Protein AF-A0A9E5Q605-F1 (afdb_monomer)

Structure (mmCIF, N/CA/C/O backbone):
data_AF-A0A9E5Q605-F1
#
_entry.id   AF-A0A9E5Q605-F1
#
loop_
_atom_site.group_PDB
_atom_site.id
_atom_site.type_symbol
_atom_site.label_atom_id
_atom_site.label_alt_id
_atom_site.label_comp_id
_atom_site.label_asym_id
_atom_site.label_entity_id
_atom_site.label_seq_id
_atom_site.pdbx_PDB_ins_code
_atom_site.Cartn_x
_atom_site.Cartn_y
_atom_site.Cartn_z
_atom_site.occupancy
_atom_site.B_iso_or_equiv
_atom_site.auth_seq_id
_atom_site.auth_comp_id
_atom_site.auth_asym_id
_atom_site.auth_atom_id
_atom_site.pdbx_PDB_model_num
ATOM 1 N N . MET A 1 1 ? 0.601 -4.428 -0.845 1.00 97.69 1 MET A N 1
ATOM 2 C CA . MET A 1 1 ? 0.014 -4.972 0.403 1.00 97.69 1 MET A CA 1
ATOM 3 C C . MET A 1 1 ? 1.108 -5.326 1.393 1.00 97.69 1 MET A C 1
ATOM 5 O O . MET A 1 1 ? 1.866 -6.261 1.148 1.00 97.69 1 MET A O 1
ATOM 9 N N . GLY A 1 2 ? 1.199 -4.576 2.492 1.00 96.62 2 GLY A N 1
ATOM 10 C CA . GLY A 1 2 ? 2.253 -4.755 3.494 1.00 96.62 2 GLY A CA 1
ATOM 11 C C . GLY A 1 2 ? 3.667 -4.581 2.923 1.00 96.62 2 GLY A C 1
ATOM 12 O O . GLY A 1 2 ? 3.882 -3.827 1.977 1.00 96.62 2 GLY A O 1
ATOM 13 N N . ASN A 1 3 ? 4.639 -5.315 3.475 1.00 97.69 3 ASN A N 1
ATOM 14 C CA . ASN A 1 3 ? 6.008 -5.334 2.955 1.00 97.69 3 ASN A CA 1
ATOM 15 C C . ASN A 1 3 ? 6.071 -6.134 1.642 1.00 97.69 3 ASN A C 1
ATOM 17 O O . ASN A 1 3 ? 6.036 -7.365 1.653 1.00 97.69 3 ASN A O 1
ATOM 21 N N . SER A 1 4 ? 6.095 -5.428 0.514 1.00 97.31 4 SER A N 1
ATOM 22 C CA . SER A 1 4 ? 5.897 -6.000 -0.819 1.00 97.31 4 SER A CA 1
ATOM 23 C C . SER A 1 4 ? 6.614 -5.166 -1.892 1.00 97.31 4 SER A C 1
ATOM 25 O O . SER A 1 4 ? 7.612 -4.510 -1.602 1.00 97.31 4 SER A O 1
ATOM 27 N N . THR A 1 5 ? 6.123 -5.212 -3.135 1.00 96.94 5 THR A N 1
ATOM 28 C CA . THR A 1 5 ? 6.673 -4.480 -4.292 1.00 96.94 5 THR A CA 1
ATOM 29 C C . THR A 1 5 ? 8.109 -4.904 -4.624 1.00 96.94 5 THR A C 1
ATOM 31 O O . THR A 1 5 ? 8.938 -4.109 -5.059 1.00 96.94 5 THR A O 1
ATOM 34 N N . GLY A 1 6 ? 8.417 -6.186 -4.405 1.00 95.94 6 GLY A N 1
ATOM 35 C CA . GLY A 1 6 ? 9.629 -6.798 -4.949 1.00 95.94 6 GLY A CA 1
ATOM 36 C C . GLY A 1 6 ? 9.559 -6.880 -6.475 1.00 95.94 6 GLY A C 1
ATOM 37 O O . GLY A 1 6 ? 8.477 -6.751 -7.032 1.00 95.94 6 GLY A O 1
ATOM 38 N N . ASN A 1 7 ? 10.705 -7.112 -7.116 1.00 96.44 7 ASN A N 1
ATOM 39 C CA . ASN A 1 7 ? 10.893 -7.293 -8.563 1.00 96.44 7 ASN A CA 1
ATOM 40 C C . ASN A 1 7 ? 10.399 -6.175 -9.509 1.00 96.44 7 ASN A C 1
ATOM 42 O O . ASN A 1 7 ? 10.185 -6.404 -10.701 1.00 96.44 7 ASN A O 1
ATOM 46 N N . LEU A 1 8 ? 10.211 -4.956 -8.993 1.00 97.50 8 LEU A N 1
ATOM 47 C CA . LEU A 1 8 ? 9.764 -3.822 -9.805 1.00 97.50 8 LEU A CA 1
ATOM 48 C C . LEU A 1 8 ? 10.733 -3.510 -10.958 1.00 97.50 8 LEU A C 1
ATOM 50 O O . LEU A 1 8 ? 10.283 -3.178 -12.053 1.00 97.50 8 LEU A O 1
ATOM 54 N N . ASP A 1 9 ? 12.037 -3.654 -10.727 1.00 96.25 9 ASP A N 1
ATOM 55 C CA . ASP A 1 9 ? 13.072 -3.333 -11.713 1.00 96.25 9 ASP A CA 1
ATOM 56 C C . ASP A 1 9 ? 12.997 -4.265 -12.935 1.00 96.25 9 ASP A C 1
ATOM 58 O O . ASP A 1 9 ? 13.125 -3.811 -14.069 1.00 96.25 9 ASP A O 1
ATOM 62 N N . GLU A 1 10 ? 12.679 -5.546 -12.739 1.00 96.88 10 GLU A N 1
ATOM 63 C CA . GLU A 1 10 ? 12.494 -6.513 -13.823 1.00 96.88 10 GLU A CA 1
ATOM 64 C C . GLU A 1 10 ? 11.273 -6.176 -14.693 1.00 96.88 10 GLU A C 1
ATOM 66 O O . GLU A 1 10 ? 11.301 -6.349 -15.914 1.00 96.88 10 GLU A O 1
ATOM 71 N N . TYR A 1 11 ? 10.194 -5.657 -14.097 1.00 97.00 11 TYR A N 1
ATOM 72 C CA . TYR A 1 11 ? 9.054 -5.157 -14.871 1.00 97.00 11 TYR A CA 1
ATOM 73 C C . TYR A 1 11 ? 9.403 -3.885 -15.645 1.00 97.00 11 TYR A C 1
ATOM 75 O O . TYR A 1 11 ? 8.985 -3.753 -16.797 1.00 97.00 11 TYR A O 1
ATOM 83 N N . MET A 1 12 ? 10.170 -2.968 -15.049 1.00 96.88 12 MET A N 1
ATOM 84 C CA . MET A 1 12 ? 10.650 -1.773 -15.749 1.00 96.88 12 MET A CA 1
ATOM 85 C C . MET A 1 12 ? 11.510 -2.153 -16.956 1.00 96.88 12 MET A C 1
ATOM 87 O O . MET A 1 12 ? 11.233 -1.689 -18.060 1.00 96.88 12 MET A O 1
ATOM 91 N N . GLU A 1 13 ? 12.450 -3.088 -16.790 1.00 96.44 13 GLU A N 1
ATOM 92 C CA . GLU A 1 13 ? 13.285 -3.595 -17.882 1.00 96.44 13 GLU A CA 1
ATOM 93 C C . GLU A 1 13 ? 12.433 -4.172 -19.025 1.00 96.44 13 GLU A C 1
ATOM 95 O O . GLU A 1 13 ? 12.653 -3.843 -20.194 1.00 96.44 13 GLU A O 1
ATOM 100 N N . LEU A 1 14 ? 11.416 -4.984 -18.709 1.00 96.06 14 LEU A N 1
A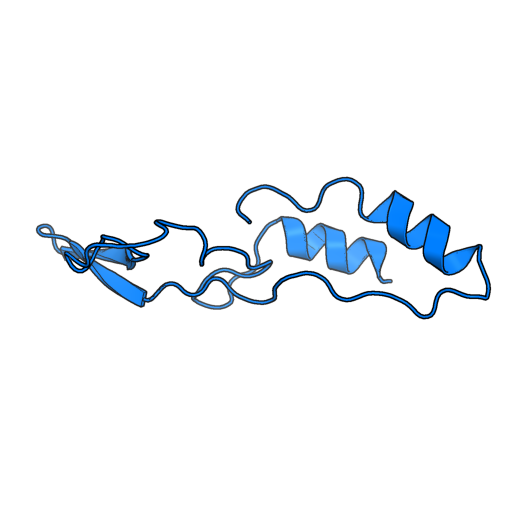TOM 101 C CA . LEU A 1 14 ? 10.493 -5.517 -19.715 1.00 96.06 14 LEU A CA 1
ATOM 102 C C . LEU A 1 14 ? 9.758 -4.402 -20.468 1.00 96.06 14 LEU A C 1
ATOM 104 O O . LEU A 1 14 ? 9.610 -4.491 -21.690 1.00 96.06 14 LEU A O 1
ATOM 108 N N . MET A 1 15 ? 9.297 -3.367 -19.765 1.00 96.56 15 MET A N 1
ATOM 109 C CA . MET A 1 15 ? 8.555 -2.261 -20.373 1.00 96.56 15 MET A CA 1
ATOM 110 C C . MET A 1 15 ? 9.440 -1.381 -21.260 1.00 96.56 15 MET A C 1
ATOM 112 O O . MET A 1 15 ? 9.005 -0.981 -22.336 1.00 96.56 15 MET A O 1
ATOM 116 N N . GLU A 1 16 ? 10.684 -1.132 -20.861 1.00 95.56 16 GLU A N 1
ATOM 117 C CA . GLU A 1 16 ? 11.639 -0.324 -21.627 1.00 95.56 16 GLU A CA 1
ATOM 118 C C . GLU A 1 16 ? 12.132 -1.027 -22.901 1.00 95.56 16 GLU A C 1
ATOM 120 O O . GLU A 1 16 ? 12.374 -0.374 -23.918 1.00 95.56 16 GLU A O 1
ATOM 125 N N . HIS A 1 17 ? 12.245 -2.360 -22.879 1.00 97.25 17 HIS A N 1
ATOM 126 C CA . HIS A 1 17 ? 12.817 -3.133 -23.987 1.00 97.25 17 HIS A CA 1
ATOM 127 C C . HIS A 1 17 ? 11.794 -3.689 -24.988 1.00 97.25 17 HIS A C 1
ATOM 129 O O . HIS A 1 17 ? 12.193 -4.225 -26.024 1.00 97.25 17 HIS A O 1
ATOM 135 N N . ASN A 1 18 ? 10.484 -3.575 -24.736 1.00 96.69 18 ASN A N 1
ATOM 136 C CA . ASN A 1 18 ? 9.462 -4.046 -25.676 1.00 96.69 18 ASN A CA 1
ATOM 137 C C . ASN A 1 18 ? 8.518 -2.913 -26.090 1.00 96.69 18 ASN A C 1
ATOM 139 O O . ASN A 1 18 ? 7.695 -2.448 -25.308 1.00 96.69 18 ASN A O 1
ATOM 143 N N . HIS A 1 19 ? 8.539 -2.566 -27.379 1.00 95.50 19 HIS A N 1
ATOM 144 C CA . HIS A 1 19 ? 7.754 -1.466 -27.962 1.00 95.50 19 HIS A CA 1
ATOM 145 C C . HIS A 1 19 ? 6.227 -1.563 -27.799 1.00 95.50 19 HIS A C 1
ATOM 147 O O . HIS A 1 19 ? 5.528 -0.584 -28.042 1.00 95.50 19 HIS A O 1
ATOM 153 N N . ASN A 1 20 ? 5.702 -2.734 -27.435 1.00 96.88 20 ASN A N 1
ATOM 154 C CA . ASN A 1 20 ? 4.270 -2.934 -27.222 1.00 96.88 20 ASN A CA 1
ATOM 155 C C . ASN A 1 20 ? 3.825 -2.613 -25.785 1.00 96.88 20 ASN A C 1
ATOM 157 O O . ASN A 1 20 ? 2.621 -2.586 -25.530 1.00 96.88 20 ASN A O 1
ATOM 161 N N . PHE A 1 21 ? 4.753 -2.381 -24.850 1.00 96.94 21 PHE A N 1
ATOM 162 C CA . PHE A 1 21 ? 4.420 -1.885 -23.518 1.00 96.94 21 PHE A CA 1
ATOM 163 C C . PHE A 1 21 ? 4.414 -0.357 -23.497 1.00 96.94 21 PHE A C 1
ATOM 165 O O . PHE A 1 21 ? 5.241 0.299 -24.122 1.00 96.94 21 PHE A O 1
ATOM 172 N N . ILE A 1 22 ? 3.465 0.204 -22.749 1.00 95.69 22 ILE A N 1
ATOM 173 C CA . ILE A 1 22 ? 3.297 1.656 -22.566 1.00 95.69 22 ILE A CA 1
ATOM 174 C C . ILE A 1 22 ? 3.372 2.066 -21.088 1.00 95.69 22 ILE A C 1
ATOM 176 O O . ILE A 1 22 ? 2.988 3.177 -20.732 1.00 95.69 22 ILE A O 1
ATOM 180 N N . GLY A 1 23 ? 3.825 1.155 -20.226 1.00 94.62 23 GLY A N 1
ATOM 181 C CA . GLY A 1 23 ? 3.803 1.310 -18.776 1.00 94.62 23 GLY A CA 1
ATOM 182 C C . GLY A 1 23 ? 2.757 0.431 -18.087 1.00 94.62 23 GLY A C 1
ATOM 183 O O . GLY A 1 23 ? 2.067 -0.378 -18.714 1.00 94.62 23 GLY A O 1
ATOM 184 N N . ALA A 1 24 ? 2.649 0.619 -16.774 1.00 96.00 24 ALA A N 1
ATOM 185 C CA . ALA A 1 24 ? 1.712 -0.063 -15.892 1.00 96.00 24 ALA A CA 1
ATOM 186 C C . ALA A 1 24 ? 1.366 0.830 -14.688 1.00 96.00 24 ALA A C 1
ATOM 188 O O . ALA A 1 24 ? 2.004 1.856 -14.447 1.00 96.00 24 ALA A O 1
ATOM 189 N N . TYR A 1 25 ? 0.359 0.420 -13.916 1.00 97.44 25 TYR A N 1
ATOM 190 C CA . TYR A 1 25 ? -0.045 1.093 -12.684 1.00 97.44 25 TYR A CA 1
ATOM 191 C C . TYR A 1 25 ? 0.176 0.164 -11.495 1.00 97.44 25 TYR A C 1
ATOM 193 O O . TYR A 1 25 ? -0.260 -0.987 -11.513 1.00 97.44 25 TYR A O 1
ATOM 201 N N . ILE A 1 26 ? 0.828 0.679 -10.454 1.00 98.38 26 ILE A N 1
ATOM 202 C CA . ILE A 1 26 ? 0.958 -0.023 -9.177 1.00 98.38 26 ILE A CA 1
ATOM 203 C C . ILE A 1 26 ? -0.402 -0.021 -8.484 1.00 98.38 26 ILE A C 1
ATOM 205 O O . ILE A 1 26 ? -1.053 1.021 -8.382 1.00 98.38 26 ILE A O 1
ATOM 209 N N . TRP A 1 27 ? -0.804 -1.187 -7.986 1.00 98.56 27 TRP A N 1
ATOM 210 C CA . TRP A 1 27 ? -1.926 -1.320 -7.068 1.00 98.56 27 TRP A CA 1
ATOM 211 C C . TRP A 1 27 ? -1.410 -1.383 -5.620 1.00 98.56 27 TRP A C 1
ATOM 213 O O . TRP A 1 27 ? -0.698 -2.322 -5.269 1.00 98.56 27 TRP A O 1
ATOM 223 N N . ASP A 1 28 ? -1.746 -0.438 -4.750 1.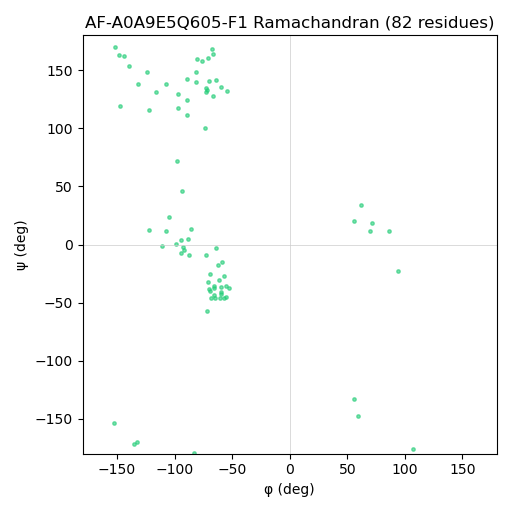00 98.62 28 ASP A N 1
ATOM 224 C CA . ASP A 1 28 ? -2.425 0.835 -5.015 1.00 98.62 28 ASP A CA 1
ATOM 225 C C . ASP A 1 28 ? -1.739 1.983 -4.267 1.00 98.62 28 ASP A C 1
ATOM 227 O O . ASP A 1 28 ? -0.618 1.859 -3.770 1.00 98.62 28 ASP A O 1
ATOM 231 N N . TRP A 1 29 ? -2.354 3.163 -4.291 1.00 98.75 29 TRP A N 1
ATOM 232 C CA . TRP A 1 29 ? -1.726 4.353 -3.742 1.00 98.75 29 TRP A CA 1
ATOM 233 C C . TRP A 1 29 ? -1.682 4.321 -2.213 1.00 98.75 29 TRP A C 1
ATOM 235 O O . TRP A 1 29 ? -0.598 4.408 -1.645 1.00 98.75 29 TRP A O 1
ATOM 245 N N . VAL A 1 30 ? -2.833 4.190 -1.548 1.00 98.75 30 VAL A N 1
ATOM 246 C CA . VAL A 1 30 ? -2.989 4.46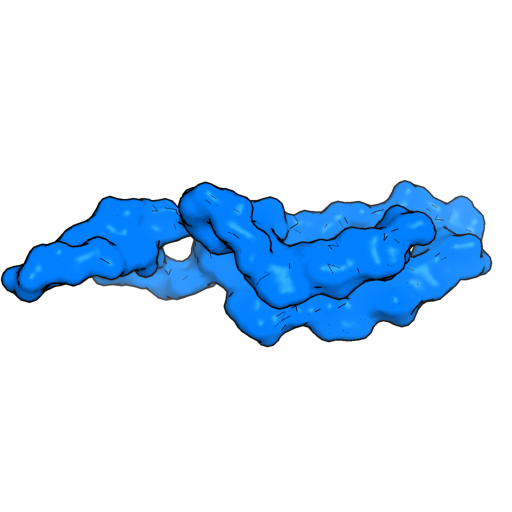5 -0.113 1.00 98.75 30 VAL A CA 1
ATOM 247 C C . VAL A 1 30 ? -3.718 3.343 0.612 1.00 98.75 30 VAL A C 1
ATOM 249 O O . VAL A 1 30 ? -4.741 2.862 0.130 1.00 98.75 30 VAL A O 1
ATOM 252 N N . ASP A 1 31 ? -3.233 2.989 1.801 1.00 98.81 31 ASP A N 1
ATOM 253 C CA . ASP A 1 31 ? -3.973 2.112 2.708 1.00 98.81 31 ASP A CA 1
ATOM 254 C C . ASP A 1 31 ? -5.327 2.725 3.084 1.00 98.81 31 ASP A C 1
ATOM 256 O O . ASP A 1 31 ? -5.444 3.911 3.406 1.00 98.81 31 ASP A O 1
ATOM 260 N N . GLN A 1 32 ? -6.372 1.901 3.062 1.00 98.81 32 GLN A N 1
ATOM 261 C CA . GLN A 1 32 ? -7.746 2.330 3.322 1.00 98.81 32 GLN A CA 1
ATOM 262 C C . GLN A 1 32 ? -8.117 2.147 4.801 1.00 98.81 32 GLN A C 1
ATOM 264 O O . GLN A 1 32 ? -9.172 1.598 5.119 1.00 98.81 32 GLN A O 1
A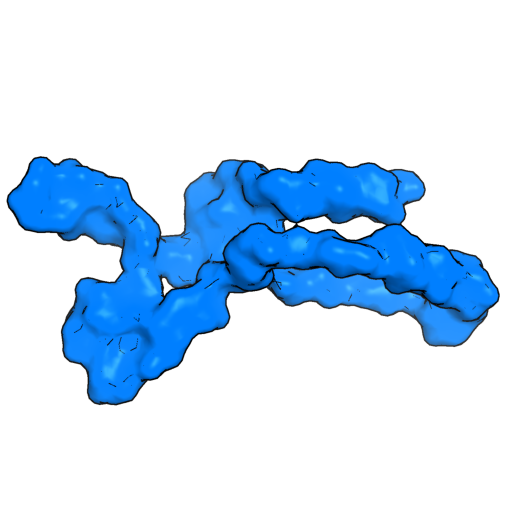TOM 269 N N . GLY A 1 33 ? -7.228 2.562 5.707 1.00 98.31 33 GLY A N 1
ATOM 270 C CA . GLY A 1 33 ? -7.452 2.483 7.148 1.00 98.31 33 GLY A CA 1
ATOM 271 C C . GLY A 1 33 ? -8.295 3.626 7.688 1.00 98.31 33 GLY A C 1
ATOM 272 O O . GLY A 1 33 ? -8.118 4.786 7.312 1.00 98.31 33 GLY A O 1
ATOM 273 N N . LEU A 1 34 ? -9.190 3.290 8.613 1.00 98.44 34 LEU A N 1
ATOM 274 C CA . LEU A 1 34 ? -9.965 4.261 9.379 1.00 98.44 34 LEU A CA 1
ATOM 275 C C . LEU A 1 34 ? -9.288 4.479 10.732 1.00 98.44 34 LEU A C 1
ATOM 277 O O . LEU A 1 34 ? -8.954 3.514 11.413 1.00 98.44 34 LEU A O 1
ATOM 281 N N . LEU A 1 35 ? -9.054 5.735 11.115 1.00 98.38 35 LEU A N 1
ATOM 282 C CA . LEU A 1 35 ? -8.463 6.040 12.418 1.00 98.38 35 LEU A CA 1
ATOM 283 C C . LEU A 1 35 ? -9.452 5.657 13.526 1.00 98.38 35 LEU A C 1
ATOM 285 O O . LEU A 1 35 ? -10.613 6.077 13.490 1.00 98.38 35 LEU A O 1
ATOM 289 N N . LYS A 1 36 ? -8.996 4.866 14.495 1.00 98.12 36 LYS A N 1
ATOM 290 C CA . LYS A 1 36 ? -9.784 4.399 15.637 1.00 98.12 36 LYS A CA 1
ATOM 291 C C . LYS A 1 36 ? -8.936 4.439 16.908 1.00 98.12 36 LYS A C 1
ATOM 293 O O . LYS A 1 36 ? -7.718 4.344 16.841 1.00 98.12 36 LYS A O 1
ATOM 298 N N . GLU A 1 37 ? -9.590 4.576 18.054 1.00 98.44 37 GLU A N 1
ATOM 299 C CA . GLU A 1 37 ? -8.974 4.537 19.382 1.00 98.44 37 GLU A CA 1
ATOM 300 C C . GLU A 1 37 ? -9.335 3.214 20.083 1.00 98.44 37 GLU A C 1
ATOM 302 O O . GLU A 1 37 ? -10.467 2.733 19.954 1.00 98.44 37 GLU A O 1
ATOM 307 N N . ASP A 1 38 ? -8.372 2.591 20.767 1.00 96.31 38 ASP A N 1
ATOM 308 C CA . ASP A 1 38 ? -8.596 1.387 21.575 1.00 96.31 38 ASP A CA 1
ATOM 309 C C . ASP A 1 38 ? -9.124 1.708 22.993 1.00 96.31 38 ASP A C 1
ATOM 311 O O . ASP A 1 38 ? -9.330 2.863 23.360 1.00 96.31 38 ASP A O 1
ATOM 315 N N . GLU A 1 39 ? -9.350 0.683 23.823 1.00 96.12 39 GLU A N 1
ATOM 316 C CA . GLU A 1 39 ? -9.856 0.854 25.199 1.00 96.12 39 GLU A CA 1
ATOM 317 C C . GLU A 1 39 ? -8.911 1.649 26.122 1.00 96.12 39 GLU A C 1
ATOM 319 O O . GLU A 1 39 ? -9.336 2.133 27.172 1.00 96.12 39 GLU A O 1
ATOM 324 N N . ASN A 1 40 ? -7.636 1.783 25.747 1.00 97.12 40 ASN A N 1
ATOM 325 C CA . ASN A 1 40 ? -6.611 2.494 26.506 1.00 97.12 40 ASN A CA 1
ATOM 326 C C . ASN A 1 40 ? -6.371 3.919 25.987 1.00 97.12 40 ASN A C 1
ATOM 328 O O . ASN A 1 40 ? -5.515 4.620 26.533 1.00 97.12 40 ASN A O 1
ATOM 332 N N . GLY A 1 41 ? -7.090 4.355 24.952 1.00 97.12 41 GLY A N 1
ATOM 333 C CA . GLY A 1 41 ? -6.889 5.665 24.341 1.00 97.12 41 GLY A CA 1
ATOM 334 C C . GLY A 1 41 ? -5.805 5.703 23.259 1.00 97.12 41 GLY A C 1
ATOM 335 O O . GLY A 1 41 ? -5.370 6.787 22.876 1.00 97.12 41 GLY A O 1
ATOM 336 N N . GLN A 1 42 ? -5.310 4.552 22.793 1.00 97.94 42 GLN A N 1
ATOM 337 C CA . GLN A 1 42 ? -4.269 4.491 21.770 1.00 97.94 42 GLN A CA 1
ATOM 338 C C . GLN A 1 42 ? -4.893 4.479 20.370 1.00 97.94 42 GLN A C 1
ATOM 340 O O . GLN A 1 42 ? -5.686 3.601 20.031 1.00 97.94 42 GLN A O 1
ATOM 345 N N . GLU A 1 43 ? -4.490 5.437 19.534 1.00 98.25 43 GLU A N 1
ATOM 346 C CA . GLU A 1 43 ? -4.888 5.485 18.127 1.00 98.25 43 GLU A CA 1
ATOM 347 C C . GLU A 1 43 ? -4.234 4.356 17.312 1.00 98.25 43 GLU A C 1
ATOM 349 O O . GLU A 1 43 ? -3.044 4.058 17.478 1.00 98.25 43 GLU A O 1
ATOM 354 N N . PHE A 1 44 ? -5.004 3.770 16.393 1.00 98.12 44 PHE A N 1
ATOM 355 C CA . PHE A 1 44 ? -4.572 2.783 15.408 1.00 98.12 44 PHE A CA 1
ATOM 356 C C . PHE A 1 44 ? -5.388 2.886 14.107 1.00 98.12 44 PHE A C 1
ATOM 358 O O . PHE A 1 44 ? -6.468 3.479 14.064 1.00 98.12 44 PHE A O 1
ATOM 365 N N . TRP A 1 45 ? -4.872 2.292 13.029 1.00 98.56 45 TRP A N 1
ATOM 366 C CA . TRP A 1 45 ? -5.585 2.173 11.754 1.00 98.56 45 TRP A CA 1
ATOM 367 C C . TRP A 1 45 ? -6.400 0.883 11.722 1.00 98.56 45 TRP A C 1
ATOM 369 O O . TRP A 1 45 ? -5.829 -0.204 11.649 1.00 98.56 45 TRP A O 1
ATOM 379 N N . ALA A 1 46 ? -7.721 1.018 11.752 1.00 98.44 46 ALA A N 1
ATOM 380 C CA . ALA A 1 46 ? -8.665 -0.087 11.704 1.00 98.44 46 ALA A CA 1
ATOM 381 C C . ALA A 1 46 ? -8.908 -0.587 10.269 1.00 98.44 46 ALA A C 1
ATOM 383 O O . ALA A 1 46 ? -8.894 0.199 9.312 1.00 98.44 46 ALA A O 1
ATOM 384 N N .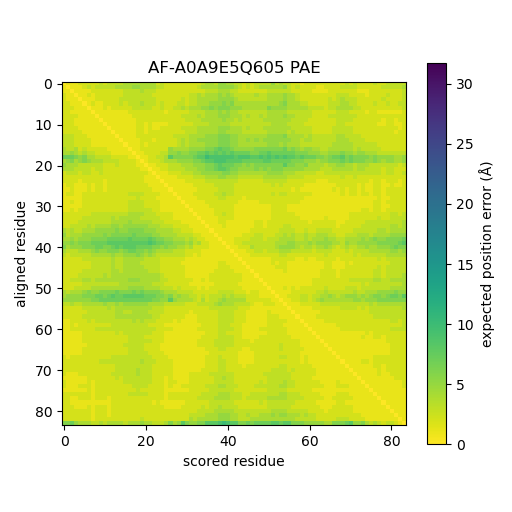 TYR A 1 47 ? -9.176 -1.885 10.138 1.00 98.44 47 TYR A N 1
ATOM 385 C CA . TYR A 1 47 ? -9.551 -2.572 8.896 1.00 98.44 47 TYR A CA 1
ATOM 386 C C . TYR A 1 47 ? -10.776 -3.486 9.101 1.00 98.44 47 TYR A C 1
ATOM 388 O O . TYR A 1 47 ? -11.465 -3.387 10.116 1.00 98.44 47 TYR A O 1
ATOM 396 N N . GLY A 1 48 ? -11.107 -4.328 8.112 1.00 98.56 48 GLY A N 1
ATOM 397 C CA . GLY A 1 48 ? -12.266 -5.226 8.179 1.00 98.56 48 GLY A CA 1
ATOM 398 C C . GLY A 1 48 ? -12.248 -6.112 9.429 1.00 98.56 48 GLY A C 1
ATOM 399 O O . GLY A 1 48 ? -11.223 -6.708 9.758 1.00 98.56 48 GLY A O 1
ATOM 400 N N . GLY A 1 49 ? -13.380 -6.181 10.130 1.00 98.06 49 GLY A N 1
ATOM 401 C CA . GLY A 1 49 ? -13.531 -6.890 11.403 1.00 98.06 49 GLY A CA 1
ATOM 402 C C . GLY A 1 49 ? -13.347 -6.019 12.651 1.00 98.06 49 GLY A C 1
ATOM 403 O O . GLY A 1 49 ? -13.919 -6.337 13.696 1.00 98.06 49 GLY A O 1
ATOM 404 N N . ASP A 1 50 ? -12.653 -4.878 12.566 1.00 98.00 50 ASP A N 1
ATOM 405 C CA . ASP A 1 50 ? -12.461 -3.984 13.720 1.00 98.00 50 ASP A CA 1
ATOM 406 C C . ASP A 1 50 ? -13.738 -3.218 14.112 1.00 98.00 50 ASP A C 1
ATOM 408 O O . ASP A 1 50 ? -13.777 -2.575 15.166 1.00 98.00 50 ASP A O 1
ATOM 412 N N . TYR A 1 51 ? -14.800 -3.281 13.305 1.00 97.12 51 TYR A N 1
ATOM 413 C CA . TYR A 1 51 ? -16.110 -2.692 13.608 1.00 97.12 51 TYR A CA 1
ATOM 414 C C . TYR A 1 51 ? -17.173 -3.744 13.958 1.00 97.12 51 TYR A C 1
ATOM 416 O O . TYR A 1 51 ? -18.353 -3.408 14.072 1.00 97.12 51 TYR A O 1
ATOM 424 N N . GLY A 1 52 ? -16.767 -5.000 14.183 1.00 96.88 52 GLY A N 1
ATOM 425 C CA . GLY A 1 52 ? -17.688 -6.104 14.466 1.00 96.88 52 GLY A CA 1
ATOM 426 C C . GLY A 1 52 ? -18.511 -6.536 13.247 1.00 96.88 52 GLY A C 1
ATOM 427 O O . GLY A 1 52 ? -19.556 -7.165 13.401 1.00 96.88 52 GLY A O 1
ATOM 428 N N . ASP A 1 53 ? -18.063 -6.163 12.051 1.00 97.19 53 ASP A N 1
ATOM 429 C CA . ASP A 1 53 ? -18.623 -6.543 10.762 1.00 97.19 53 ASP A CA 1
ATOM 430 C C . ASP A 1 53 ? -18.314 -8.011 10.412 1.00 97.19 53 ASP A C 1
ATOM 432 O O . ASP A 1 53 ? -17.174 -8.463 10.511 1.00 97.19 53 ASP A O 1
ATOM 436 N N . ASP A 1 54 ? -19.344 -8.758 9.995 1.00 96.56 54 ASP A N 1
ATOM 437 C CA . ASP A 1 54 ? -19.268 -10.163 9.567 1.00 96.56 54 ASP A CA 1
ATOM 438 C C . ASP A 1 54 ? -20.317 -10.420 8.458 1.00 96.56 54 ASP A C 1
ATOM 440 O O . ASP A 1 54 ? -21.515 -10.210 8.697 1.00 96.56 54 ASP A O 1
ATOM 444 N N . PRO A 1 55 ? -19.918 -10.825 7.234 1.00 97.19 55 PRO A N 1
ATOM 445 C CA . PRO A 1 55 ? -18.555 -11.162 6.810 1.00 97.19 55 PRO A CA 1
ATOM 446 C C . PRO A 1 55 ? -17.660 -9.937 6.575 1.00 97.19 55 PRO A C 1
ATOM 448 O O . PRO A 1 55 ? -18.148 -8.847 6.279 1.00 97.19 55 PRO A O 1
ATOM 451 N N . ASN A 1 56 ? -16.342 -10.147 6.647 1.00 98.44 56 ASN A N 1
ATOM 452 C CA . ASN A 1 56 ? -15.315 -9.174 6.269 1.00 98.44 56 ASN A CA 1
ATOM 453 C C . ASN A 1 56 ? -14.096 -9.866 5.625 1.00 98.44 56 ASN A C 1
ATOM 455 O O . ASN A 1 56 ? -13.903 -11.071 5.793 1.00 98.44 56 ASN A O 1
ATOM 459 N N . ASP A 1 57 ? -13.269 -9.089 4.9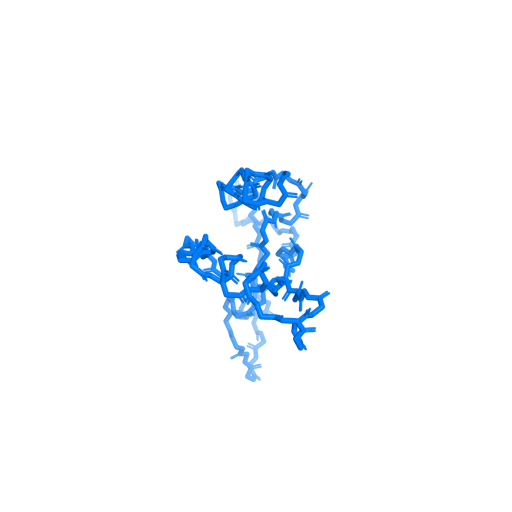21 1.00 98.31 57 ASP A N 1
ATOM 460 C CA . ASP A 1 57 ? -12.043 -9.556 4.248 1.00 98.31 57 ASP A CA 1
ATOM 461 C C . ASP A 1 57 ? -10.755 -9.149 5.000 1.00 98.31 57 ASP A C 1
ATOM 463 O O . ASP A 1 57 ? -9.673 -9.039 4.414 1.00 98.31 57 ASP A O 1
ATOM 467 N N . GLY A 1 58 ? -10.851 -8.900 6.310 1.00 98.25 58 GLY A N 1
ATOM 468 C CA . GLY A 1 58 ? -9.719 -8.529 7.156 1.00 98.25 58 GLY A CA 1
ATOM 469 C C . GLY A 1 58 ? -8.961 -7.298 6.650 1.00 98.25 58 GLY A C 1
ATOM 470 O O . GLY A 1 58 ? -9.550 -6.274 6.303 1.00 98.25 58 GLY A O 1
ATOM 471 N N . ASN A 1 59 ? -7.631 -7.396 6.606 1.00 97.94 59 ASN A N 1
ATOM 472 C CA . ASN A 1 59 ? -6.743 -6.301 6.215 1.00 97.94 59 ASN A CA 1
ATOM 473 C C . ASN A 1 59 ? -6.519 -6.187 4.699 1.00 97.94 59 ASN A C 1
ATOM 475 O O . ASN A 1 59 ? -5.609 -5.473 4.277 1.00 97.94 59 ASN A O 1
ATOM 479 N N . PHE A 1 60 ? -7.309 -6.870 3.863 1.00 98.44 60 PHE A N 1
ATOM 480 C CA . PHE A 1 60 ? -7.147 -6.854 2.403 1.00 98.44 60 PHE A CA 1
ATOM 481 C C . PHE A 1 60 ? -7.384 -5.475 1.763 1.00 98.44 60 PHE A C 1
ATOM 483 O O . PHE A 1 60 ? -7.203 -5.311 0.565 1.00 98.44 60 PHE A O 1
ATOM 490 N N . ASN A 1 61 ? -7.761 -4.460 2.539 1.00 98.25 61 ASN A N 1
ATOM 491 C CA . ASN A 1 61 ? -7.847 -3.056 2.140 1.00 98.25 61 ASN A CA 1
ATOM 492 C C . ASN A 1 61 ? -6.558 -2.245 2.431 1.00 98.25 61 ASN A C 1
ATOM 494 O O . ASN A 1 61 ? -6.495 -1.061 2.096 1.00 98.25 61 ASN A O 1
ATOM 498 N N . PHE A 1 62 ? -5.528 -2.844 3.044 1.00 98.50 62 PHE A N 1
ATOM 499 C CA . PHE A 1 62 ? -4.229 -2.209 3.339 1.00 98.50 62 PHE A CA 1
ATOM 500 C C . PHE A 1 62 ? -3.191 -2.578 2.269 1.00 98.50 62 PHE A C 1
ATOM 502 O O . PHE A 1 62 ? -2.281 -3.392 2.475 1.00 98.50 62 PHE A O 1
ATOM 509 N N . ASN A 1 63 ? -3.373 -2.009 1.076 1.00 98.62 63 ASN A N 1
ATOM 510 C CA . ASN A 1 63 ? -2.603 -2.352 -0.119 1.00 98.62 63 ASN A CA 1
ATOM 511 C C . ASN A 1 63 ? -1.643 -1.267 -0.611 1.00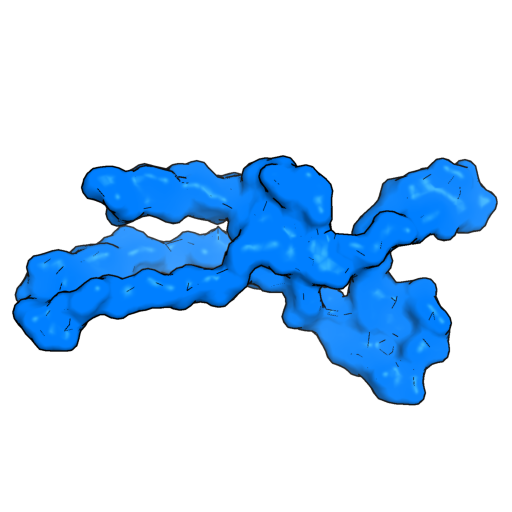 98.62 63 ASN A C 1
ATOM 513 O O . ASN A 1 63 ? -0.914 -1.535 -1.573 1.00 98.62 63 ASN A O 1
ATOM 517 N N . GLY A 1 64 ? -1.612 -0.113 0.053 1.00 98.56 64 GLY A N 1
ATOM 518 C CA . GLY A 1 64 ? -0.982 1.098 -0.445 1.00 98.56 64 GLY A CA 1
ATOM 519 C C . GLY A 1 64 ? 0.539 1.037 -0.477 1.00 98.56 64 GLY A C 1
ATOM 520 O O . GLY A 1 64 ? 1.177 0.257 0.229 1.00 98.56 64 GLY A O 1
ATOM 521 N N . ILE A 1 65 ? 1.128 1.928 -1.275 1.00 98.56 65 ILE A N 1
ATOM 522 C CA . ILE A 1 65 ? 2.544 2.315 -1.167 1.00 98.56 65 ILE A CA 1
ATOM 523 C C . ILE A 1 65 ? 2.747 3.541 -0.258 1.00 98.56 65 ILE A C 1
ATOM 525 O O . ILE A 1 65 ? 3.884 3.916 0.040 1.00 98.56 65 ILE A O 1
ATOM 529 N N . VAL A 1 66 ? 1.658 4.151 0.221 1.00 98.69 66 VAL A N 1
ATOM 530 C CA . VAL A 1 66 ? 1.636 5.089 1.351 1.00 98.69 66 VAL A CA 1
ATOM 531 C C . VAL A 1 66 ? 0.659 4.615 2.427 1.00 98.69 66 VAL A C 1
ATOM 533 O O . VAL A 1 66 ? -0.363 3.998 2.123 1.00 98.69 66 VAL A O 1
ATOM 536 N N . PHE A 1 67 ? 0.966 4.921 3.687 1.00 98.62 67 PHE A N 1
ATOM 537 C CA . PHE A 1 67 ? 0.078 4.646 4.816 1.00 98.62 67 PHE A CA 1
ATOM 538 C C . PHE A 1 67 ? -1.195 5.508 4.757 1.00 98.62 67 PHE A C 1
ATOM 540 O O . PHE A 1 67 ? -1.277 6.475 3.994 1.00 98.62 67 PHE A O 1
ATOM 547 N N . SER A 1 68 ? -2.189 5.194 5.592 1.00 98.56 68 SER A N 1
ATOM 548 C CA . SER A 1 68 ? -3.488 5.886 5.638 1.00 98.56 68 SER A CA 1
ATOM 549 C C . SER A 1 68 ? -3.382 7.400 5.889 1.00 98.56 68 SER A C 1
ATOM 551 O O . SER A 1 68 ? -4.221 8.162 5.417 1.00 98.56 68 SER A O 1
ATOM 553 N N . ASP A 1 69 ? -2.337 7.885 6.559 1.00 98.38 69 ASP A N 1
ATOM 554 C CA . ASP A 1 69 ? -2.049 9.319 6.755 1.00 98.38 69 ASP A CA 1
ATOM 555 C C . ASP A 1 69 ? -1.211 9.951 5.627 1.00 98.38 69 ASP A C 1
ATOM 557 O O . ASP A 1 69 ? -0.854 11.126 5.698 1.00 98.38 69 ASP A O 1
ATOM 561 N N . ARG A 1 70 ? -0.923 9.186 4.568 1.00 98.56 70 ARG A N 1
ATOM 562 C CA . ARG A 1 70 ? -0.064 9.521 3.420 1.00 98.56 70 ARG A CA 1
ATOM 563 C C . ARG A 1 70 ? 1.424 9.606 3.765 1.00 98.56 70 ARG A C 1
ATOM 565 O O . ARG A 1 70 ? 2.213 10.029 2.917 1.00 98.56 70 ARG A O 1
ATOM 572 N N . SER A 1 71 ? 1.837 9.160 4.950 1.00 98.50 71 SER A N 1
ATOM 573 C CA . SER A 1 71 ? 3.256 8.945 5.217 1.00 98.50 71 SER A CA 1
ATOM 574 C C . SER A 1 71 ? 3.804 7.829 4.305 1.00 98.50 71 SER A C 1
ATOM 576 O O . SER A 1 71 ? 3.096 6.870 3.976 1.00 98.50 71 SER A O 1
ATOM 578 N N . PRO A 1 72 ? 5.043 7.966 3.803 1.00 98.31 72 PRO A N 1
ATOM 579 C CA . PRO A 1 72 ? 5.578 7.053 2.803 1.00 98.31 72 PRO A CA 1
ATOM 580 C C . PRO A 1 72 ? 5.909 5.686 3.411 1.00 98.31 72 PRO A C 1
ATOM 582 O O . PRO A 1 72 ? 6.583 5.608 4.439 1.00 98.31 72 PRO A O 1
ATOM 585 N N . GLN A 1 73 ? 5.517 4.604 2.734 1.00 98.56 73 GLN A N 1
ATOM 586 C CA . GLN A 1 73 ? 6.054 3.278 3.042 1.00 98.56 73 GLN A CA 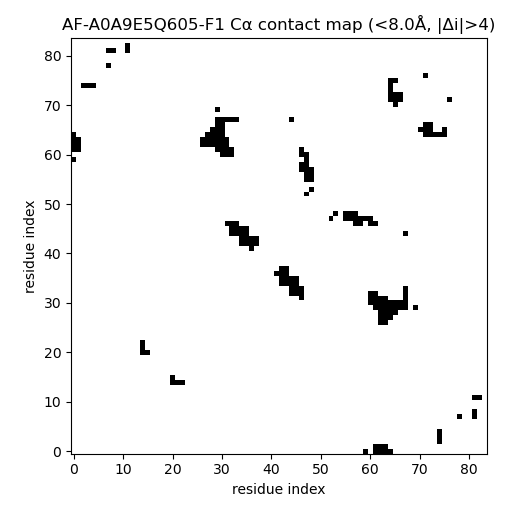1
ATOM 587 C C . GLN A 1 73 ? 7.434 3.089 2.384 1.00 98.56 73 GLN A C 1
ATOM 589 O O . GLN A 1 73 ? 7.737 3.761 1.390 1.00 98.56 73 GLN A O 1
ATOM 594 N N . PRO A 1 74 ? 8.275 2.144 2.857 1.00 98.25 74 PRO A N 1
ATOM 595 C CA . PRO A 1 74 ? 9.569 1.855 2.232 1.00 98.25 74 PRO A CA 1
ATOM 596 C C . PRO A 1 74 ? 9.476 1.577 0.725 1.00 98.25 74 PRO A C 1
ATOM 598 O O . PRO A 1 74 ? 10.317 2.057 -0.036 1.00 98.25 74 PRO A O 1
ATOM 601 N N . ALA A 1 75 ? 8.414 0.891 0.284 1.00 97.81 75 ALA A N 1
ATOM 602 C CA . ALA A 1 75 ? 8.164 0.591 -1.124 1.00 97.81 75 ALA A CA 1
ATOM 603 C C . ALA A 1 75 ? 8.130 1.847 -2.013 1.00 97.81 75 ALA A C 1
ATOM 605 O O . ALA A 1 75 ? 8.655 1.811 -3.123 1.00 97.81 75 ALA A O 1
ATOM 606 N N . LEU A 1 76 ? 7.605 2.984 -1.530 1.00 98.31 76 LEU A N 1
ATOM 607 C CA . LEU A 1 76 ? 7.571 4.227 -2.312 1.00 98.31 76 LEU A CA 1
ATOM 608 C C . LEU A 1 76 ? 8.978 4.727 -2.674 1.00 98.31 76 LEU A C 1
ATOM 610 O O . LEU A 1 76 ? 9.172 5.330 -3.730 1.00 98.31 76 LEU A O 1
ATOM 614 N N . THR A 1 77 ? 9.970 4.459 -1.820 1.00 97.69 77 THR A N 1
ATOM 615 C CA . THR A 1 77 ? 11.367 4.816 -2.102 1.00 97.69 77 THR A CA 1
ATOM 616 C C . THR A 1 77 ? 11.899 4.030 -3.297 1.00 97.69 77 THR A C 1
ATOM 618 O O . THR A 1 77 ? 12.523 4.627 -4.172 1.00 97.69 77 THR A O 1
ATOM 621 N N . GLN A 1 78 ? 11.601 2.726 -3.369 1.00 97.06 78 GLN A N 1
ATOM 622 C CA . GLN A 1 78 ? 11.970 1.896 -4.517 1.00 97.06 78 GLN A CA 1
ATOM 623 C C . GLN A 1 78 ? 11.234 2.349 -5.778 1.00 97.06 78 GLN A C 1
ATOM 625 O O . GLN A 1 78 ? 11.872 2.560 -6.798 1.00 97.06 78 GLN A O 1
ATOM 630 N N . VAL A 1 79 ? 9.922 2.600 -5.698 1.00 98.06 79 VAL A N 1
ATOM 631 C CA . VAL A 1 79 ? 9.132 3.092 -6.842 1.00 98.06 79 VAL A CA 1
ATOM 632 C C . VAL A 1 79 ? 9.728 4.370 -7.424 1.00 98.06 79 VAL A C 1
ATOM 634 O O . VAL A 1 79 ? 9.885 4.484 -8.635 1.00 98.06 79 VAL A O 1
ATOM 637 N N . LYS A 1 80 ? 10.105 5.327 -6.567 1.00 98.00 80 LYS A N 1
ATOM 638 C CA . LYS A 1 80 ? 10.745 6.569 -7.009 1.00 98.00 80 LYS A CA 1
ATOM 639 C C . LYS A 1 80 ? 12.060 6.311 -7.748 1.00 98.00 80 LYS A C 1
ATOM 641 O O . LYS A 1 80 ? 12.340 7.016 -8.709 1.00 98.00 80 LYS A O 1
ATOM 646 N N . TYR A 1 81 ? 12.864 5.364 -7.270 1.00 97.25 81 TYR A N 1
ATOM 647 C CA . TYR A 1 81 ? 14.128 5.001 -7.906 1.00 97.25 81 TYR A CA 1
ATOM 648 C C . TYR A 1 81 ? 13.906 4.310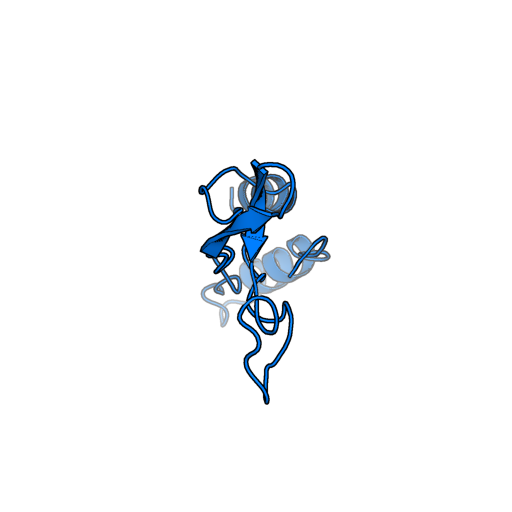 -9.256 1.00 97.25 81 TYR A C 1
ATOM 650 O O . TYR A 1 81 ? 14.534 4.694 -10.233 1.00 97.25 81 TYR A O 1
ATOM 658 N N . SER A 1 82 ? 12.990 3.343 -9.327 1.00 96.38 82 SER A N 1
ATOM 659 C CA . SER A 1 82 ? 12.730 2.569 -10.546 1.00 96.38 82 SER A CA 1
ATOM 660 C C . SER A 1 82 ? 12.061 3.388 -11.657 1.00 96.38 82 SER A C 1
ATOM 662 O O . SER A 1 82 ? 12.175 3.028 -12.819 1.00 96.38 82 SER A O 1
ATOM 664 N N . TYR A 1 83 ? 11.338 4.463 -11.326 1.00 96.31 83 TYR A N 1
ATOM 665 C CA . TYR A 1 83 ? 10.600 5.291 -12.299 1.00 96.31 83 TYR A CA 1
ATOM 666 C C . TYR A 1 83 ? 11.379 6.519 -12.811 1.00 96.31 83 TYR A C 1
ATOM 668 O O . TYR A 1 83 ? 10.789 7.355 -13.501 1.00 96.31 83 TYR A O 1
ATOM 676 N N . GLN A 1 84 ? 12.643 6.693 -12.411 1.00 93.25 84 GLN A N 1
ATOM 677 C CA . GLN A 1 84 ? 13.419 7.911 -12.687 1.00 93.25 84 GLN A CA 1
ATOM 678 C C . GLN A 1 84 ? 13.983 7.995 -14.111 1.00 93.25 84 GLN A C 1
ATOM 680 O O . GLN A 1 84 ? 14.269 6.938 -14.709 1.00 93.25 84 GLN A O 1
#

Secondary structure (DSSP, 8-state):
--S--TTHHHHHHHHHH-TT------S-SB--PEEEE-TTS-EEEE-TTTT--SS--TTTT---SB-TT-PBPHHHHHHHHHT-

Mean predicted aligned error: 2.58 Å

pLDDT: mean 97.54, std 1.08, range [93.25, 98.81]

Sequence (84 aa):
MGNSTGNLDEYMELMEHNHNFIGAYIWDWVDQGLLKEDENGQEFWAYGGDYGDDPNDGNFNFNGIVFSDRSPQPALTQVKYSYQ

Radius of gyration: 16.62 Å; Cα contacts (8 Å, |Δi|>4): 102; chains: 1; bounding box: 33×21×54 Å

Nearest PDB structures (foldseek):
  6s6z-assembly1_A  TM=9.968E-01  e=4.377E-08  Thermotoga maritima MSB8
  3t2o-assembly1_B  TM=9.756E-01  e=1.469E-07  Escherichia coli K-12
  3iap-assembly1_C  TM=9.776E-01  e=2.056E-07  Escherichia coli K-12
  3vd9-assembly1_A  TM=9.745E-01  e=1.922E-07  Escherichia coli
  3sep-assembly1_A  TM=9.756E-01  e=2.352E-07  Escherichia coli K-12

Solvent-accessible surface area (backbone atoms only — not comparable to full-atom values): 5166 Å² total; per-residue (Å²): 73,68,96,51,82,72,70,55,61,61,53,46,51,53,36,76,74,33,92,88,47,89,74,87,78,82,79,38,66,53,20,66,46,46,84,41,67,50,99,86,69,51,76,46,73,39,48,46,48,74,81,76,48,79,88,62,72,39,63,77,55,44,28,24,38,18,41,60,88,63,51,78,36,76,51,42,58,52,52,56,63,67,71,107

Foldseek 3Di:
DPPDPPPVLVVLVVQVPDPVHPDDADPDAEQPFDWDADPVRDIDTDDFCPVVDPPTPGRPSGGHCAYNVRHGDPSVVVVVVSVD